Protein AF-A0A8T3PCX2-F1 (afdb_monomer_lite)

Radius of gyration: 12.55 Å; chains: 1; bounding box: 24×21×41 Å

Secondary structure (DSSP, 8-state):
---EEE-TTT--EEETT-SB-TTT--B---S--S-------PPP---

Sequence (47 aa):
MSDTVTCRNCGFVNTASDEFCGNCGRFLEWSTEPGGAAEGTAPPAAS

Foldseek 3Di:
DFAWAQDPPPRDIGTPPDQADPVPRHGRPPDDDDDDDDDDDDPPDDD

Structure (mmCIF, N/CA/C/O backbone):
data_AF-A0A8T3PCX2-F1
#
_entry.id   AF-A0A8T3PCX2-F1
#
loop_
_atom_site.group_PDB
_atom_site.id
_atom_site.type_symbol
_atom_site.label_atom_id
_atom_site.label_alt_id
_atom_site.label_comp_id
_atom_site.label_asym_id
_atom_site.label_entity_id
_atom_site.label_seq_id
_atom_site.pdbx_PDB_ins_code
_atom_site.Cartn_x
_atom_site.Cartn_y
_atom_site.Cartn_z
_atom_site.occupancy
_atom_site.B_iso_or_equiv
_atom_site.auth_seq_id
_atom_site.auth_comp_id
_atom_site.auth_asym_id
_atom_site.auth_atom_id
_atom_site.pdbx_PDB_model_num
ATOM 1 N N . MET A 1 1 ? 3.679 8.999 -14.188 1.00 52.94 1 MET A N 1
ATOM 2 C CA . MET A 1 1 ? 2.910 7.749 -14.020 1.00 52.94 1 MET A CA 1
ATOM 3 C C . MET A 1 1 ? 3.031 7.386 -12.555 1.00 52.94 1 MET A C 1
ATOM 5 O O . MET A 1 1 ? 4.157 7.293 -12.088 1.00 52.94 1 MET A O 1
ATOM 9 N N . SER A 1 2 ? 1.923 7.322 -11.822 1.00 73.69 2 SER A N 1
ATOM 10 C CA . SER A 1 2 ? 1.940 6.998 -10.393 1.00 73.69 2 SER A CA 1
ATOM 11 C C . SER A 1 2 ? 1.849 5.485 -10.256 1.00 73.69 2 SER A C 1
ATOM 13 O O . SER A 1 2 ? 0.771 4.923 -10.432 1.00 73.69 2 SER A O 1
ATOM 15 N N . ASP A 1 3 ? 2.990 4.834 -10.047 1.00 87.69 3 ASP A N 1
ATOM 16 C CA . ASP A 1 3 ? 3.034 3.390 -9.835 1.00 87.69 3 ASP A CA 1
ATOM 17 C C . ASP A 1 3 ? 2.453 3.056 -8.454 1.00 87.69 3 ASP A C 1
ATOM 19 O O . ASP A 1 3 ? 2.637 3.804 -7.486 1.00 87.69 3 ASP A O 1
ATOM 23 N N . THR A 1 4 ? 1.682 1.975 -8.378 1.00 91.81 4 THR A N 1
ATOM 24 C CA . THR A 1 4 ? 0.981 1.568 -7.155 1.00 91.81 4 THR A CA 1
ATOM 25 C C . THR A 1 4 ? 1.216 0.093 -6.886 1.00 91.81 4 THR A C 1
ATOM 27 O O . THR A 1 4 ? 1.257 -0.725 -7.803 1.00 91.81 4 THR A O 1
ATOM 30 N N . VAL A 1 5 ? 1.343 -0.251 -5.606 1.00 90.56 5 VAL A N 1
ATOM 31 C CA . VAL A 1 5 ? 1.593 -1.614 -5.142 1.00 90.56 5 VAL A CA 1
ATOM 32 C C . VAL A 1 5 ? 0.471 -2.061 -4.217 1.00 90.56 5 VAL A C 1
ATOM 34 O O . VAL A 1 5 ? 0.051 -1.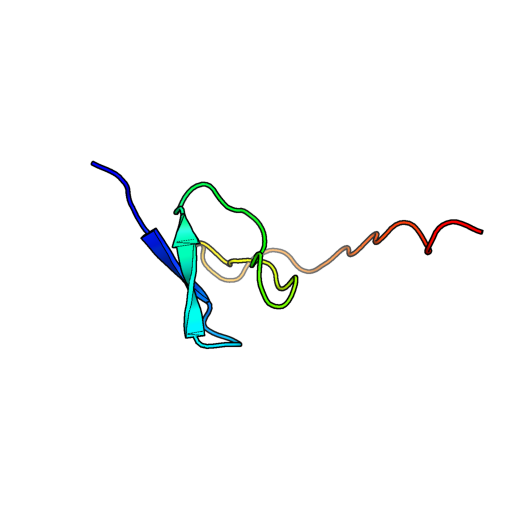355 -3.301 1.00 90.56 5 VAL A O 1
ATOM 37 N N . THR A 1 6 ? -0.037 -3.268 -4.447 1.00 91.88 6 THR A N 1
ATOM 38 C CA . THR A 1 6 ? -1.056 -3.855 -3.573 1.00 91.88 6 THR A CA 1
ATOM 39 C C . THR A 1 6 ? -0.385 -4.630 -2.448 1.00 91.88 6 THR A C 1
ATOM 41 O O . THR A 1 6 ? 0.399 -5.549 -2.691 1.00 91.88 6 THR A O 1
ATOM 44 N N . CYS A 1 7 ? -0.723 -4.298 -1.202 1.00 91.94 7 CYS A N 1
ATOM 45 C CA . CYS A 1 7 ? -0.240 -5.013 -0.032 1.00 91.94 7 CYS A CA 1
ATOM 46 C C . CYS A 1 7 ? -0.735 -6.462 -0.066 1.00 91.94 7 CYS A C 1
ATOM 48 O O . CYS A 1 7 ? -1.930 -6.732 0.055 1.00 91.94 7 CYS A O 1
ATOM 50 N N . ARG A 1 8 ? 0.196 -7.413 -0.153 1.00 88.19 8 ARG A N 1
ATOM 51 C CA . ARG A 1 8 ? -0.111 -8.853 -0.170 1.00 88.19 8 ARG A CA 1
ATOM 52 C C . ARG A 1 8 ? -0.682 -9.363 1.152 1.00 88.19 8 ARG A C 1
ATOM 54 O O . ARG A 1 8 ? -1.238 -10.455 1.181 1.00 88.19 8 ARG A O 1
ATOM 61 N N . ASN A 1 9 ? -0.562 -8.591 2.235 1.00 89.56 9 ASN A N 1
ATOM 62 C CA . ASN A 1 9 ? -1.137 -8.978 3.513 1.00 89.56 9 ASN A CA 1
ATOM 63 C C . ASN A 1 9 ? -2.602 -8.557 3.698 1.00 89.56 9 ASN A C 1
ATOM 65 O O . ASN A 1 9 ? -3.388 -9.369 4.175 1.00 89.56 9 ASN A O 1
ATOM 69 N N . CYS A 1 10 ? -2.953 -7.306 3.397 1.00 94.06 10 CYS A N 1
ATOM 70 C CA . CYS A 1 10 ? -4.286 -6.769 3.702 1.00 94.06 10 CYS A CA 1
ATOM 71 C C . CYS A 1 10 ? -5.086 -6.342 2.462 1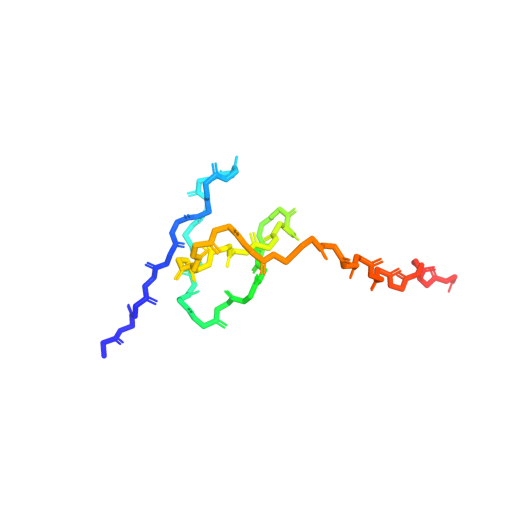.00 94.06 10 CYS A C 1
ATOM 73 O O . CYS A 1 10 ? -6.251 -5.986 2.592 1.00 94.06 10 CYS A O 1
ATOM 75 N N . GLY A 1 11 ? -4.479 -6.364 1.272 1.00 93.00 11 GLY A N 1
ATOM 76 C CA . GLY A 1 11 ? -5.115 -5.958 0.016 1.00 93.00 11 GLY A CA 1
ATOM 77 C C . GLY A 1 11 ? -5.170 -4.446 -0.220 1.00 93.00 11 GLY A C 1
ATOM 78 O O . GLY A 1 11 ? -5.682 -4.019 -1.249 1.00 93.00 11 GLY A O 1
ATOM 79 N N . PHE A 1 12 ? -4.645 -3.627 0.696 1.00 95.12 12 PHE A N 1
ATOM 80 C CA . PHE A 1 12 ? -4.635 -2.173 0.532 1.00 95.12 12 PHE A CA 1
ATOM 81 C C . PHE A 1 12 ? -3.689 -1.742 -0.597 1.00 95.12 12 PHE A C 1
ATOM 83 O O . PHE A 1 12 ? -2.571 -2.252 -0.699 1.00 95.12 12 PHE A O 1
ATOM 90 N N . VAL A 1 13 ? -4.125 -0.794 -1.425 1.00 94.31 13 VAL A N 1
ATOM 91 C CA . VAL A 1 13 ? -3.324 -0.228 -2.518 1.00 94.31 13 VAL A CA 1
ATOM 92 C C . VAL A 1 13 ? -2.510 0.942 -1.976 1.00 94.31 13 VAL A C 1
ATOM 94 O O . VAL A 1 13 ? -3.074 1.906 -1.468 1.00 94.31 13 VAL A O 1
ATOM 97 N N . ASN A 1 14 ? -1.190 0.849 -2.082 1.00 92.88 14 ASN A N 1
ATOM 98 C CA . ASN A 1 14 ? -0.236 1.867 -1.647 1.00 92.88 14 ASN A CA 1
ATOM 99 C C . ASN A 1 14 ? 0.466 2.453 -2.876 1.00 92.88 14 ASN A C 1
ATOM 101 O O . ASN A 1 14 ? 0.391 1.893 -3.976 1.00 92.88 14 ASN A O 1
ATOM 105 N N . THR A 1 15 ? 1.168 3.566 -2.702 1.00 91.62 15 THR A N 1
ATOM 106 C CA . THR A 1 15 ? 2.058 4.065 -3.751 1.00 91.62 15 THR A 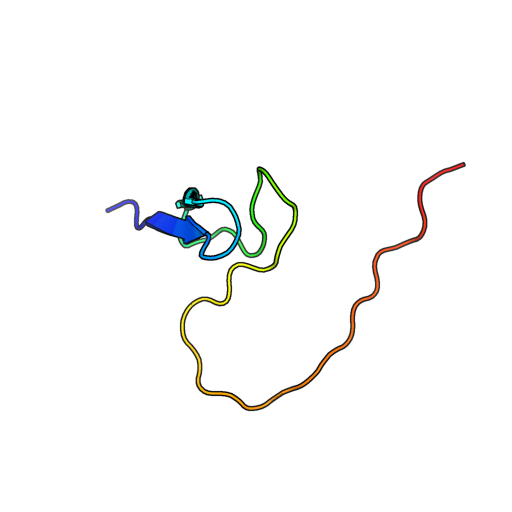CA 1
ATOM 107 C C . THR A 1 15 ? 3.297 3.180 -3.822 1.00 91.62 15 THR A C 1
ATOM 109 O O . THR A 1 15 ? 3.722 2.612 -2.821 1.00 91.62 15 THR A O 1
ATOM 112 N N . ALA A 1 16 ? 3.898 3.034 -4.998 1.00 86.75 16 ALA A N 1
ATOM 113 C CA . ALA A 1 16 ? 5.115 2.233 -5.139 1.00 86.75 16 ALA A CA 1
ATOM 114 C C . ALA A 1 16 ? 6.332 2.828 -4.405 1.00 86.75 16 ALA A C 1
ATOM 116 O O . ALA A 1 16 ? 7.346 2.156 -4.257 1.00 86.75 16 ALA A O 1
ATOM 117 N N . SER A 1 17 ? 6.238 4.086 -3.961 1.00 87.12 17 SER A N 1
ATOM 118 C CA . SER A 1 17 ? 7.238 4.736 -3.111 1.00 87.12 17 SER A CA 1
ATOM 119 C C . SER A 1 17 ? 7.018 4.478 -1.618 1.00 87.12 17 SER A C 1
ATOM 121 O O . SER A 1 17 ? 7.891 4.825 -0.828 1.00 87.12 17 SER A O 1
ATOM 123 N N . ASP A 1 18 ? 5.881 3.898 -1.219 1.00 88.75 18 ASP A N 1
ATOM 124 C CA . ASP A 1 18 ? 5.639 3.525 0.172 1.00 88.75 18 ASP A CA 1
ATOM 125 C C . ASP A 1 18 ? 6.474 2.295 0.544 1.00 88.75 18 ASP A C 1
ATOM 127 O O . ASP A 1 18 ? 6.376 1.235 -0.075 1.00 88.75 18 ASP A O 1
ATOM 131 N N . GLU A 1 19 ? 7.259 2.419 1.612 1.00 88.62 19 GLU A N 1
ATOM 132 C CA . GLU A 1 19 ? 8.015 1.305 2.196 1.00 88.62 19 GLU A CA 1
ATOM 133 C C . GLU A 1 19 ? 7.120 0.426 3.082 1.00 88.62 19 GLU A C 1
ATOM 135 O O . GLU A 1 19 ? 7.330 -0.778 3.202 1.00 88.62 19 GLU A O 1
ATOM 140 N N . PHE A 1 20 ? 6.081 1.009 3.687 1.00 91.94 20 PHE A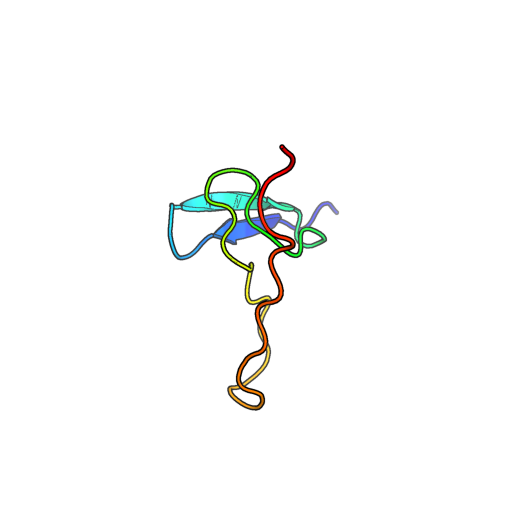 N 1
ATOM 141 C CA . PHE A 1 20 ? 5.163 0.329 4.599 1.00 91.94 20 PHE A CA 1
ATOM 142 C C . PHE A 1 20 ? 3.714 0.566 4.199 1.00 91.94 20 PHE A C 1
ATOM 144 O O . PHE A 1 20 ? 3.339 1.620 3.698 1.00 91.94 20 PHE A O 1
ATOM 151 N N . CYS A 1 21 ? 2.862 -0.415 4.475 1.00 94.19 21 CYS A N 1
ATOM 152 C CA . CYS A 1 21 ? 1.448 -0.305 4.202 1.00 94.19 21 CYS A CA 1
ATOM 153 C C . CYS A 1 21 ? 0.796 0.690 5.163 1.00 94.19 21 CYS A C 1
ATOM 155 O O . CYS A 1 21 ? 0.732 0.426 6.364 1.00 94.19 21 CYS A O 1
ATOM 157 N N . GLY A 1 22 ? 0.204 1.761 4.633 1.00 93.12 22 GLY A N 1
ATOM 158 C CA . GLY A 1 22 ? -0.493 2.767 5.442 1.00 93.12 22 GLY A CA 1
ATOM 159 C C . GLY A 1 22 ? -1.714 2.237 6.208 1.00 93.12 22 GLY A C 1
ATOM 160 O O . GLY A 1 22 ? -2.178 2.881 7.141 1.00 93.12 22 GLY A O 1
ATOM 161 N N . ASN A 1 23 ? -2.228 1.057 5.844 1.00 95.62 23 ASN A N 1
ATOM 162 C CA . ASN A 1 23 ? -3.382 0.440 6.502 1.00 95.62 23 ASN A CA 1
ATOM 163 C C . ASN A 1 23 ? -3.001 -0.560 7.607 1.00 95.62 23 ASN A C 1
ATOM 165 O O . ASN A 1 23 ? -3.653 -0.602 8.645 1.00 95.62 23 ASN A O 1
ATOM 169 N N . CYS A 1 24 ? -1.980 -1.399 7.392 1.00 94.44 24 CYS A N 1
ATOM 170 C CA . CYS A 1 24 ? -1.629 -2.466 8.342 1.00 94.44 24 CYS A CA 1
ATOM 171 C C . CYS A 1 24 ? -0.195 -2.401 8.885 1.00 94.44 24 CYS A C 1
ATOM 173 O O . CYS A 1 24 ? 0.193 -3.273 9.659 1.00 94.44 24 CYS A O 1
ATOM 175 N N . GLY A 1 25 ? 0.607 -1.421 8.459 1.00 91.44 25 GLY A N 1
ATOM 176 C CA . GLY A 1 25 ? 1.990 -1.215 8.903 1.00 91.44 25 GLY A CA 1
ATOM 177 C C . GLY A 1 25 ? 2.996 -2.257 8.407 1.00 91.44 25 GLY A C 1
ATOM 178 O O . GLY A 1 25 ? 4.162 -2.212 8.786 1.00 91.44 25 GLY A O 1
ATOM 179 N N . ARG A 1 26 ? 2.579 -3.219 7.573 1.00 88.25 26 ARG A N 1
ATOM 180 C CA . ARG A 1 26 ? 3.480 -4.236 7.010 1.00 88.25 26 ARG A CA 1
ATOM 181 C C . ARG A 1 26 ? 4.410 -3.606 5.979 1.00 88.25 26 ARG A C 1
ATOM 183 O O . ARG A 1 26 ? 3.928 -2.863 5.132 1.00 88.25 26 ARG A O 1
ATOM 190 N N . PHE A 1 27 ? 5.685 -3.975 5.992 1.00 88.62 27 PHE A N 1
ATOM 191 C CA . PHE A 1 27 ? 6.608 -3.631 4.914 1.00 88.62 27 PHE A CA 1
ATOM 192 C C . PHE A 1 27 ? 6.064 -4.109 3.556 1.00 88.62 27 PHE A C 1
ATOM 194 O O . PHE A 1 27 ? 5.568 -5.234 3.424 1.00 88.62 27 PHE A O 1
ATOM 201 N N . LEU A 1 28 ? 6.090 -3.221 2.568 1.00 87.12 28 LEU A N 1
ATOM 202 C CA . LEU A 1 28 ? 5.703 -3.494 1.194 1.00 87.12 28 LEU A CA 1
ATOM 203 C C . LEU A 1 28 ? 6.959 -4.004 0.497 1.00 87.12 28 LEU A C 1
ATOM 205 O O . LEU A 1 28 ? 7.756 -3.223 -0.007 1.00 87.12 28 LEU A O 1
ATOM 209 N N . GLU A 1 29 ? 7.164 -5.321 0.535 1.00 71.62 29 GLU A N 1
ATOM 210 C CA . GLU A 1 29 ? 8.276 -5.997 -0.142 1.00 71.62 29 GLU A CA 1
ATOM 211 C C . GLU A 1 29 ? 8.165 -5.768 -1.659 1.00 71.62 29 GLU A C 1
ATOM 213 O O . GLU A 1 29 ? 7.558 -6.548 -2.397 1.00 71.62 29 GLU A O 1
ATOM 218 N N . TRP A 1 30 ? 8.702 -4.646 -2.133 1.00 67.00 30 TRP A N 1
ATOM 219 C CA . TRP A 1 30 ? 8.774 -4.300 -3.541 1.00 67.00 30 TRP A CA 1
ATOM 220 C C . TRP A 1 30 ? 9.876 -5.155 -4.175 1.00 67.00 30 TRP A C 1
ATOM 222 O O . TRP A 1 30 ? 11.029 -4.774 -4.256 1.00 67.00 30 TRP A O 1
ATOM 232 N N . SER A 1 31 ? 9.519 -6.375 -4.574 1.00 60.69 31 SER A N 1
ATOM 233 C CA . SER A 1 31 ? 10.262 -7.209 -5.530 1.00 60.69 31 SER A CA 1
ATOM 234 C C 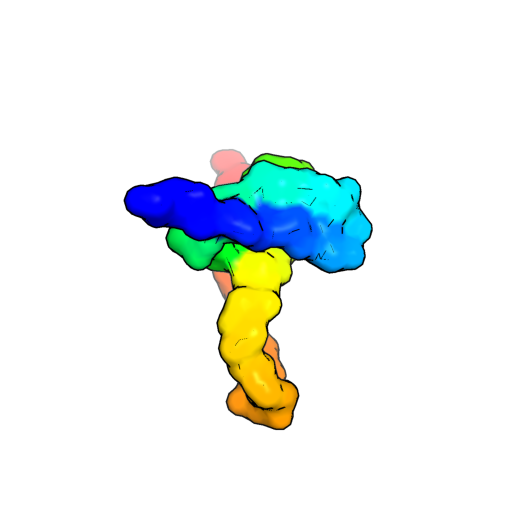. SER A 1 31 ? 11.800 -7.140 -5.439 1.00 60.69 31 SER A C 1
ATOM 236 O O . SER A 1 31 ? 12.467 -6.564 -6.297 1.00 60.69 31 SER A O 1
ATOM 238 N N . THR A 1 32 ? 12.386 -7.799 -4.443 1.00 45.41 32 THR A N 1
ATOM 239 C CA . THR A 1 32 ? 13.758 -8.305 -4.550 1.00 45.41 32 THR A CA 1
ATOM 240 C C . THR A 1 32 ? 13.827 -9.683 -3.912 1.00 45.41 32 THR A C 1
ATOM 242 O O . THR A 1 32 ? 13.240 -9.928 -2.862 1.00 45.41 32 THR A O 1
ATOM 245 N N . GLU A 1 33 ? 14.480 -10.587 -4.634 1.00 48.94 33 GLU A N 1
ATOM 246 C CA . GLU A 1 33 ? 14.744 -11.988 -4.313 1.00 48.94 33 GLU A CA 1
ATOM 247 C C . GLU A 1 33 ? 15.170 -12.208 -2.842 1.00 48.94 33 GLU A C 1
ATOM 249 O O . GLU A 1 33 ? 15.773 -11.326 -2.224 1.00 48.94 33 GLU A O 1
ATOM 254 N N . PRO A 1 34 ? 14.880 -13.388 -2.261 1.00 57.62 34 PRO A N 1
ATOM 255 C CA . PRO A 1 34 ? 15.011 -13.629 -0.830 1.00 57.62 34 PRO A CA 1
ATOM 256 C C . PRO A 1 34 ? 16.486 -13.656 -0.418 1.00 57.62 34 PRO A C 1
ATOM 258 O O . PRO A 1 34 ? 17.191 -14.642 -0.622 1.00 57.62 34 PRO A O 1
ATOM 261 N N . GLY A 1 35 ? 16.954 -12.571 0.192 1.00 58.00 35 GLY A N 1
ATOM 262 C CA . GLY A 1 35 ? 18.341 -12.461 0.624 1.00 58.00 35 GLY A CA 1
ATOM 263 C C . GLY A 1 35 ? 18.573 -11.333 1.615 1.00 58.00 35 GLY A C 1
ATOM 264 O O . GLY A 1 35 ? 19.293 -10.392 1.308 1.00 58.00 35 GLY A O 1
ATOM 265 N N . GLY A 1 36 ? 17.996 -11.433 2.813 1.00 51.72 36 GLY A N 1
ATOM 266 C CA . GLY A 1 36 ? 18.384 -10.555 3.917 1.00 51.72 36 GLY A CA 1
ATOM 267 C C . GLY A 1 36 ? 17.333 -10.449 5.002 1.00 51.72 36 GLY A C 1
ATOM 268 O O . GLY A 1 36 ? 16.486 -9.566 4.973 1.00 51.72 36 GLY A O 1
ATOM 269 N N . ALA A 1 37 ? 17.392 -11.372 5.954 1.00 49.06 37 ALA A N 1
ATOM 270 C CA . ALA A 1 37 ? 16.593 -11.349 7.1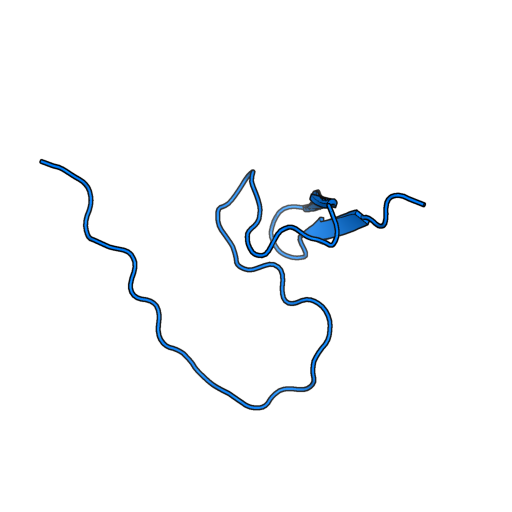62 1.00 49.06 37 ALA A CA 1
ATOM 271 C C . ALA A 1 37 ? 16.778 -10.044 7.958 1.00 49.06 37 ALA A C 1
ATOM 273 O O . ALA A 1 37 ? 17.899 -9.594 8.155 1.00 49.06 37 ALA A O 1
ATOM 274 N N . ALA A 1 38 ? 15.645 -9.535 8.446 1.00 52.62 38 ALA A N 1
ATOM 275 C CA . ALA A 1 38 ? 15.442 -8.935 9.761 1.00 52.62 38 ALA A CA 1
ATOM 276 C C . ALA A 1 38 ? 16.497 -7.940 10.282 1.00 52.62 38 ALA A C 1
ATOM 278 O O . ALA A 1 38 ? 17.560 -8.337 10.733 1.00 52.62 38 ALA A O 1
ATOM 279 N N . GLU A 1 39 ? 16.064 -6.702 10.517 1.00 42.06 39 GLU A N 1
ATOM 280 C CA . GLU A 1 39 ? 15.863 -6.327 11.918 1.00 42.06 39 GLU A CA 1
ATOM 281 C C . GLU A 1 39 ? 14.766 -5.272 12.033 1.00 42.06 39 GLU A C 1
ATOM 283 O O . GLU A 1 39 ? 14.882 -4.139 11.570 1.00 42.06 39 GLU A O 1
ATOM 288 N N . GLY A 1 40 ? 13.652 -5.679 12.639 1.00 62.84 40 GLY A N 1
ATOM 289 C CA . GLY A 1 40 ? 12.711 -4.722 13.177 1.00 62.84 40 GLY A CA 1
ATOM 290 C C . GLY A 1 40 ? 13.385 -3.988 14.325 1.00 62.84 40 GLY A C 1
ATOM 291 O O . GLY A 1 40 ? 13.754 -4.604 15.318 1.00 62.84 40 GLY A O 1
ATOM 292 N N . THR A 1 41 ? 13.468 -2.668 14.221 1.00 42.56 41 THR A N 1
ATOM 293 C CA . THR A 1 41 ? 13.434 -1.822 15.408 1.00 42.56 41 THR A CA 1
ATOM 294 C C . THR A 1 41 ? 12.250 -0.880 15.254 1.00 42.56 41 THR A C 1
ATOM 296 O O . THR A 1 41 ? 12.309 0.194 14.662 1.00 42.56 41 THR A O 1
ATOM 299 N N . ALA A 1 42 ? 11.095 -1.361 15.709 1.00 54.53 42 ALA A N 1
ATOM 300 C CA . ALA A 1 42 ? 10.024 -0.460 16.085 1.00 54.53 42 ALA A CA 1
ATOM 301 C C . ALA A 1 42 ? 10.511 0.264 17.350 1.00 54.53 42 ALA A C 1
ATOM 303 O O . ALA A 1 42 ? 10.797 -0.425 18.336 1.00 54.53 42 ALA A O 1
ATOM 304 N N . PRO A 1 43 ? 10.640 1.604 17.373 1.00 54.84 43 PRO A N 1
ATOM 305 C CA . PRO A 1 43 ? 10.828 2.277 18.646 1.00 54.84 43 PRO A CA 1
ATOM 306 C C . PRO A 1 43 ? 9.598 1.963 19.516 1.00 54.84 43 PRO A C 1
ATOM 308 O O . PRO A 1 43 ? 8.469 2.039 19.015 1.00 54.84 43 PRO A O 1
ATOM 311 N N . PRO A 1 44 ? 9.779 1.546 20.783 1.00 58.59 44 PRO A N 1
ATOM 312 C CA . PRO A 1 44 ? 8.655 1.281 21.662 1.00 58.59 44 PRO A CA 1
ATOM 313 C C . PRO A 1 44 ? 7.802 2.541 21.779 1.00 58.59 44 PRO A C 1
ATOM 315 O O . PRO A 1 44 ? 8.317 3.658 21.846 1.00 58.59 44 PRO A O 1
ATOM 318 N N . ALA A 1 45 ? 6.492 2.314 21.759 1.00 56.31 45 ALA A N 1
ATOM 319 C CA . ALA A 1 45 ? 5.451 3.310 21.919 1.00 56.31 45 ALA A CA 1
ATOM 320 C C . ALA A 1 45 ? 5.826 4.379 22.958 1.00 56.31 45 ALA A C 1
ATOM 322 O O . ALA A 1 45 ? 6.269 4.065 24.065 1.00 56.31 45 ALA A O 1
ATOM 323 N N . ALA A 1 46 ? 5.632 5.637 22.562 1.00 56.66 46 ALA A N 1
ATOM 324 C CA . ALA A 1 46 ? 5.725 6.800 23.428 1.00 56.66 46 ALA A CA 1
ATOM 325 C C . ALA A 1 46 ? 4.916 6.587 24.720 1.00 56.66 46 ALA A C 1
ATOM 327 O O . ALA A 1 46 ? 3.792 6.080 24.672 1.00 56.66 46 ALA A O 1
ATOM 328 N N . SER A 1 47 ? 5.521 6.955 25.854 1.00 62.22 47 SER A N 1
ATOM 329 C CA . SER A 1 47 ? 4.843 7.109 27.150 1.00 62.22 47 SER A CA 1
ATOM 330 C C . SER A 1 47 ? 4.050 8.408 27.209 1.00 62.22 47 SER A C 1
ATOM 332 O O . SER A 1 47 ? 4.517 9.396 26.597 1.00 62.22 47 SER A O 1
#

pLDDT: mean 75.5, std 18.32, range [42.06, 95.62]